Protein AF-A0A8C2Z563-F1 (afdb_monomer)

pLDDT: mean 79.16, std 13.42, range [38.78, 92.88]

Secondary structure (DSSP, 8-state):
-TTS---B---GGG---SS-HHHHHHHHHHHHT---SS-GGGS-----SHHHHHHHHHHHH---S----B--

Mean predicted aligned error: 7.35 Å

Organism: Cyclopterus lumpus (NCBI:txid8103)

Solvent-accessible surface area (backbone atoms only — not comparable to full-atom v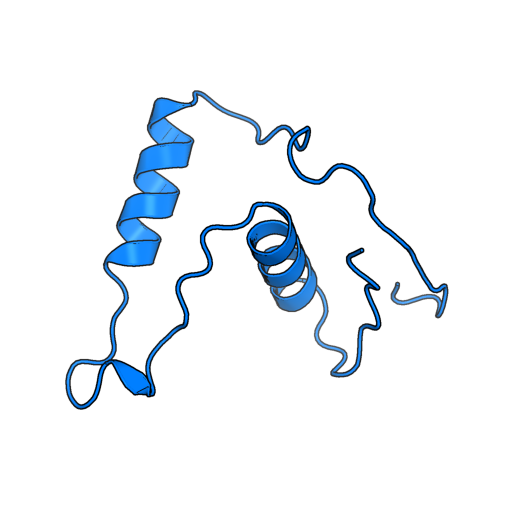alues): 4801 Å² total; per-residue (Å²): 99,96,86,72,58,81,53,73,59,70,71,49,81,74,66,84,67,90,73,60,71,68,60,56,48,50,56,52,50,61,50,68,68,54,65,38,89,89,49,60,90,81,30,70,83,84,69,84,52,51,58,54,48,51,53,50,54,53,52,74,75,41,94,64,95,75,78,71,62,53,73,113

Radius of gyration: 14.32 Å; Cα contacts (8 Å, |Δi|>4): 40; chains: 1; bounding box: 34×29×33 Å

Structure (mmCIF, N/CA/C/O backbone):
data_AF-A0A8C2Z563-F1
#
_entry.id   AF-A0A8C2Z563-F1
#
loop_
_atom_site.group_PDB
_atom_site.id
_atom_site.type_symbol
_atom_site.label_atom_id
_atom_site.label_alt_id
_atom_site.label_comp_id
_atom_site.label_asym_id
_atom_site.label_entity_id
_atom_site.label_seq_id
_atom_site.pdbx_PDB_ins_code
_atom_site.Cartn_x
_atom_site.Cartn_y
_atom_site.Cartn_z
_atom_site.occupancy
_atom_site.B_iso_or_equiv
_atom_site.auth_seq_id
_atom_site.auth_comp_id
_atom_site.auth_asym_id
_atom_site.auth_atom_id
_atom_site.pdbx_PDB_model_num
ATOM 1 N N . VAL A 1 1 ? -8.647 7.312 9.833 1.00 56.03 1 VAL A N 1
ATOM 2 C CA . VAL A 1 1 ? -8.798 6.544 11.094 1.00 56.03 1 VAL A CA 1
ATOM 3 C C . VAL A 1 1 ? -8.099 7.185 12.300 1.00 56.03 1 VAL A C 1
ATOM 5 O O . VAL A 1 1 ? -8.486 6.900 13.419 1.00 56.03 1 VAL A O 1
ATOM 8 N N . LEU A 1 2 ? -7.146 8.112 12.117 1.00 59.09 2 LEU A N 1
ATOM 9 C CA . LEU A 1 2 ? -6.484 8.838 13.224 1.00 59.09 2 LEU A CA 1
ATOM 10 C C . LEU A 1 2 ? -7.434 9.655 14.132 1.00 59.09 2 LEU A C 1
ATOM 12 O O . LEU A 1 2 ? -7.051 10.008 15.237 1.00 59.09 2 LEU A O 1
ATOM 16 N N . LEU A 1 3 ? -8.670 9.907 13.684 1.00 69.88 3 LEU A N 1
ATOM 17 C CA . LEU A 1 3 ? -9.753 10.540 14.453 1.00 69.88 3 LEU A CA 1
ATOM 18 C C . LEU A 1 3 ? -10.626 9.533 15.244 1.00 69.88 3 LEU A C 1
ATOM 20 O O . LEU A 1 3 ? -11.620 9.927 15.834 1.00 69.88 3 LEU A O 1
ATOM 24 N N . GLY A 1 4 ? -10.302 8.231 15.233 1.00 70.19 4 GLY A N 1
ATOM 25 C CA . GLY A 1 4 ? -11.011 7.201 16.015 1.00 70.19 4 GLY A CA 1
ATOM 26 C C . GLY A 1 4 ? -12.248 6.575 15.354 1.00 70.19 4 GLY A C 1
ATOM 27 O O . GLY A 1 4 ? -12.881 5.701 15.940 1.00 70.19 4 GLY A O 1
ATOM 28 N N . HIS A 1 5 ? -12.597 6.962 14.125 1.00 73.94 5 HIS A N 1
ATOM 29 C CA . HIS A 1 5 ? -13.749 6.387 13.419 1.00 73.94 5 HIS A CA 1
ATOM 30 C C . HIS A 1 5 ? -13.437 5.013 12.809 1.00 73.94 5 HIS A C 1
ATOM 32 O O . HIS A 1 5 ? -12.479 4.875 12.041 1.00 73.94 5 HIS A O 1
ATOM 38 N N . LYS A 1 6 ? -14.285 4.016 13.095 1.00 73.31 6 LYS A N 1
ATOM 39 C CA . LYS A 1 6 ? -14.267 2.704 12.428 1.00 73.31 6 LYS A CA 1
ATOM 40 C C . LYS A 1 6 ? -14.760 2.859 10.989 1.00 73.31 6 LYS A C 1
ATOM 42 O O . LYS A 1 6 ? -15.829 3.416 10.762 1.00 73.31 6 LYS A O 1
ATOM 47 N N . VAL A 1 7 ? -13.976 2.377 10.026 1.00 77.00 7 VAL A N 1
ATOM 48 C CA . VAL A 1 7 ? -14.281 2.476 8.591 1.00 77.00 7 VAL A CA 1
ATOM 49 C C . VAL A 1 7 ? -14.280 1.079 7.988 1.00 77.00 7 VAL A C 1
ATOM 51 O O . VAL A 1 7 ? -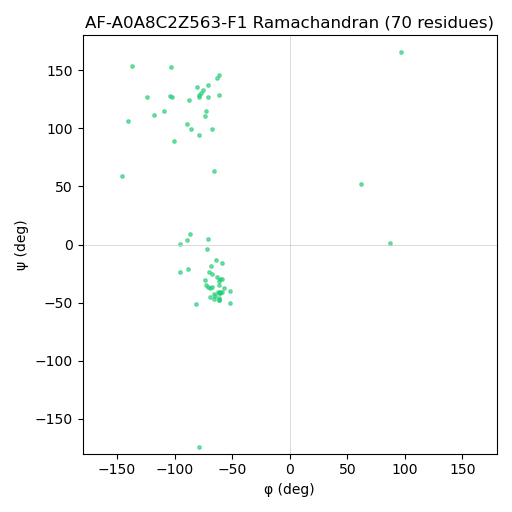13.303 0.344 8.134 1.00 77.00 7 VAL A O 1
ATOM 54 N N . VAL A 1 8 ? -15.367 0.737 7.297 1.00 79.19 8 VAL A N 1
ATOM 55 C CA . VAL A 1 8 ? -15.509 -0.508 6.534 1.00 79.19 8 VAL A CA 1
ATOM 56 C C . VAL A 1 8 ? -15.307 -0.181 5.061 1.00 79.19 8 VAL A C 1
ATOM 58 O O . VAL A 1 8 ? -15.946 0.728 4.532 1.00 79.19 8 VAL A O 1
ATOM 61 N N . VAL A 1 9 ? -14.402 -0.905 4.405 1.00 79.88 9 VAL A N 1
ATOM 62 C CA . VAL A 1 9 ? -14.159 -0.765 2.966 1.00 79.88 9 VAL A CA 1
ATOM 63 C C . VAL A 1 9 ? -14.690 -2.009 2.281 1.00 79.88 9 VAL A C 1
ATOM 65 O O . VAL A 1 9 ? -14.170 -3.101 2.489 1.00 79.88 9 VAL A O 1
ATOM 68 N N . VAL A 1 10 ? -15.718 -1.826 1.458 1.00 82.75 10 VAL A N 1
ATOM 69 C CA . VAL A 1 10 ? -16.314 -2.884 0.636 1.00 82.75 10 VAL A CA 1
ATOM 70 C C . VAL A 1 10 ? -15.835 -2.697 -0.805 1.00 82.75 10 VAL A C 1
ATOM 72 O O . VAL A 1 10 ? -15.529 -1.576 -1.212 1.00 82.75 10 VAL A O 1
ATOM 75 N N . ARG A 1 11 ? -15.771 -3.783 -1.583 1.00 83.31 11 ARG A N 1
ATOM 76 C CA . ARG A 1 11 ? -15.408 -3.768 -3.013 1.00 83.31 11 ARG A CA 1
ATOM 77 C C . ARG A 1 11 ? -13.996 -3.251 -3.319 1.00 83.31 11 ARG A C 1
ATOM 79 O O . ARG A 1 11 ? -13.781 -2.369 -4.153 1.00 83.31 11 ARG A O 1
ATOM 86 N N . CYS A 1 12 ? -13.001 -3.823 -2.644 1.00 82.00 12 CYS A N 1
ATOM 87 C CA . CYS A 1 12 ? -11.592 -3.468 -2.849 1.00 82.00 12 CYS A CA 1
ATOM 88 C C . CYS A 1 12 ? -11.058 -3.791 -4.263 1.00 82.00 12 CYS A C 1
ATOM 90 O O . CYS A 1 12 ? -9.979 -3.330 -4.625 1.00 82.00 12 CYS A O 1
ATOM 92 N N . GLU A 1 13 ? -11.770 -4.577 -5.071 1.00 82.19 13 GLU A N 1
ATOM 93 C CA . GLU A 1 13 ? -11.424 -4.877 -6.465 1.00 82.19 13 GLU A CA 1
ATOM 94 C C . GLU A 1 13 ? -11.526 -3.666 -7.403 1.00 82.19 13 GLU A C 1
ATOM 96 O O . GLU A 1 13 ? -10.820 -3.616 -8.407 1.00 82.19 13 GLU A O 1
ATOM 101 N N . GLY A 1 14 ? -12.360 -2.676 -7.069 1.00 83.94 14 GLY A N 1
ATOM 102 C CA . GLY A 1 14 ? -12.550 -1.461 -7.865 1.00 83.94 14 GLY A CA 1
ATOM 103 C C . GLY A 1 14 ? -11.550 -0.345 -7.562 1.00 83.94 14 GLY A C 1
ATOM 104 O O . GLY A 1 14 ? -11.756 0.779 -8.000 1.00 83.94 14 GLY A O 1
ATOM 105 N N . ILE A 1 15 ? -10.499 -0.603 -6.777 1.00 85.38 15 ILE A N 1
ATOM 106 C CA . ILE A 1 15 ? -9.537 0.433 -6.388 1.00 85.38 15 ILE A CA 1
ATOM 107 C C . ILE A 1 15 ? -8.648 0.798 -7.581 1.00 85.38 15 ILE A C 1
ATOM 109 O O . ILE A 1 15 ? -7.819 0.006 -8.037 1.00 85.38 15 ILE A O 1
ATOM 113 N N . ASN A 1 16 ? -8.768 2.037 -8.052 1.00 85.81 16 ASN A N 1
ATOM 114 C CA . ASN A 1 16 ? -7.931 2.569 -9.119 1.00 85.81 16 ASN A CA 1
ATOM 115 C C . ASN A 1 16 ? -6.558 2.986 -8.574 1.00 85.81 16 ASN A C 1
ATOM 117 O O . ASN A 1 16 ? -6.449 3.791 -7.649 1.00 85.81 16 ASN A O 1
ATOM 121 N N . ILE A 1 17 ? -5.493 2.482 -9.196 1.00 86.56 17 ILE A N 1
ATOM 122 C CA . ILE A 1 17 ? -4.122 2.949 -8.967 1.00 86.56 17 ILE A CA 1
ATOM 123 C C . ILE A 1 17 ? -3.727 3.802 -10.167 1.00 86.56 17 ILE A C 1
ATOM 125 O O . ILE A 1 17 ? -3.844 3.357 -11.309 1.00 86.56 17 ILE A O 1
ATOM 129 N N . SER A 1 18 ? -3.241 5.015 -9.916 1.00 86.00 18 SER A N 1
ATOM 130 C CA . SER A 1 18 ? -2.780 5.905 -10.978 1.00 86.00 18 SER A CA 1
ATOM 131 C C . SER A 1 18 ? -1.603 5.302 -11.762 1.00 86.00 18 SER A C 1
ATOM 133 O O . SER A 1 18 ? -0.749 4.589 -11.225 1.00 86.00 18 SER A O 1
ATOM 135 N N . GLY A 1 19 ? -1.556 5.597 -13.064 1.00 85.44 19 GLY A N 1
ATOM 136 C CA . GLY A 1 19 ? -0.528 5.114 -13.988 1.00 85.44 19 GLY A CA 1
ATOM 137 C C . GLY A 1 19 ? -0.920 3.864 -14.785 1.00 85.44 19 GLY A C 1
ATOM 138 O O . GLY A 1 19 ? -1.891 3.178 -14.486 1.00 85.44 19 GLY A O 1
ATOM 139 N N . ASN A 1 20 ? -0.144 3.579 -15.837 1.00 90.94 20 ASN A N 1
ATOM 140 C CA . ASN A 1 20 ? -0.416 2.462 -16.742 1.00 90.94 20 ASN A CA 1
ATOM 141 C C . ASN A 1 20 ? -0.329 1.103 -16.021 1.00 90.94 20 ASN A C 1
ATOM 143 O O . ASN A 1 20 ? 0.575 0.884 -15.204 1.00 90.94 20 ASN A O 1
ATOM 147 N N . PHE A 1 21 ? -1.197 0.161 -16.401 1.00 87.25 21 PHE A N 1
ATOM 148 C CA . PHE A 1 21 ? -1.288 -1.179 -15.808 1.00 87.25 21 PHE A CA 1
ATOM 149 C C . PHE A 1 21 ? 0.067 -1.901 -15.766 1.00 87.25 21 PHE A C 1
ATOM 151 O O . PHE A 1 21 ? 0.437 -2.504 -14.757 1.00 87.25 21 PHE A O 1
ATOM 158 N N . TYR A 1 22 ? 0.867 -1.757 -16.826 1.00 91.25 22 TYR A N 1
ATOM 159 C CA . TYR A 1 22 ? 2.187 -2.378 -16.921 1.00 91.25 22 TYR A CA 1
ATOM 160 C C . TYR A 1 22 ? 3.159 -1.912 -15.824 1.00 91.25 22 TYR A C 1
ATOM 162 O O . TYR A 1 22 ? 3.856 -2.721 -15.211 1.00 91.25 22 TYR A O 1
ATOM 170 N N . ARG A 1 23 ? 3.172 -0.609 -15.507 1.00 89.25 23 ARG A N 1
ATOM 171 C CA . ARG A 1 23 ? 4.051 -0.058 -14.461 1.00 89.25 23 ARG A CA 1
ATOM 172 C C . ARG A 1 23 ? 3.617 -0.513 -13.071 1.00 89.25 23 ARG A C 1
ATO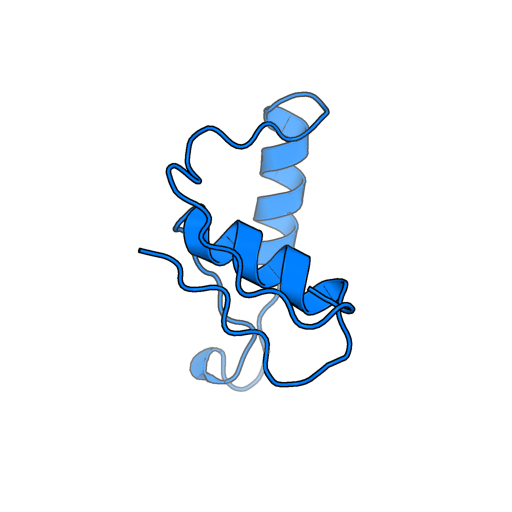M 174 O O . ARG A 1 23 ? 4.464 -0.812 -12.232 1.00 89.25 23 ARG A O 1
ATOM 181 N N . ASN A 1 24 ? 2.310 -0.615 -12.840 1.00 89.44 24 ASN A N 1
ATOM 182 C CA . ASN A 1 24 ? 1.769 -1.113 -11.576 1.00 89.44 24 ASN A CA 1
ATOM 183 C C . ASN A 1 24 ? 2.084 -2.603 -11.380 1.00 89.44 24 ASN A C 1
ATOM 185 O O . ASN A 1 24 ? 2.468 -3.008 -10.281 1.00 89.44 24 ASN A O 1
ATOM 189 N N . LYS A 1 25 ? 2.065 -3.393 -12.461 1.00 90.19 25 LYS A N 1
ATOM 190 C CA . LYS A 1 25 ? 2.526 -4.785 -12.447 1.00 90.19 25 LYS A CA 1
ATOM 191 C C . LYS A 1 25 ? 4.010 -4.895 -12.089 1.00 90.19 25 LYS A C 1
ATOM 193 O O . LYS A 1 25 ? 4.353 -5.687 -11.217 1.00 90.19 25 LYS A O 1
ATOM 198 N N . LEU A 1 26 ? 4.884 -4.082 -12.687 1.00 92.88 26 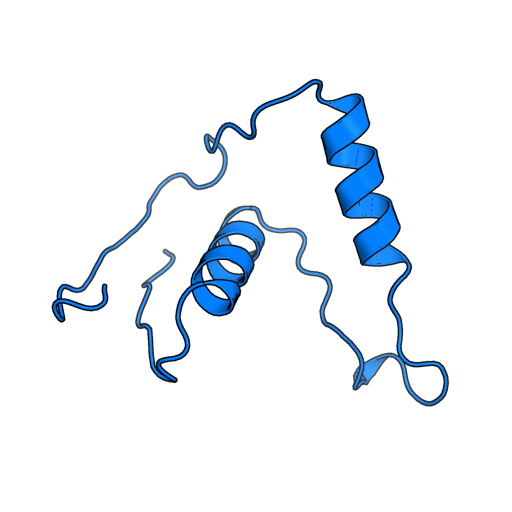LEU A N 1
ATOM 199 C CA . LEU A 1 26 ? 6.321 -4.095 -12.370 1.00 92.88 26 LEU A CA 1
ATOM 200 C C . LEU A 1 26 ? 6.604 -3.753 -10.901 1.00 92.88 26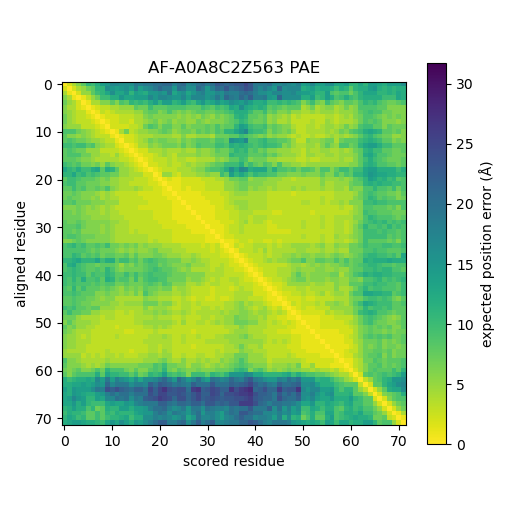 LEU A C 1
ATOM 202 O O . LEU A 1 26 ? 7.406 -4.429 -10.260 1.00 92.88 26 LEU A O 1
ATOM 206 N N . LYS A 1 27 ? 5.901 -2.761 -10.336 1.00 89.06 27 LYS A N 1
ATOM 207 C CA . LYS A 1 27 ? 5.997 -2.435 -8.901 1.00 89.06 27 LYS A CA 1
ATOM 208 C C . LYS A 1 27 ? 5.613 -3.628 -8.021 1.00 89.06 27 LYS A C 1
ATOM 210 O O . LYS A 1 27 ? 6.282 -3.895 -7.024 1.00 89.06 27 LYS A O 1
ATOM 215 N N . TYR A 1 28 ? 4.566 -4.362 -8.399 1.00 89.00 28 TYR A N 1
ATOM 216 C CA . TYR A 1 28 ? 4.134 -5.556 -7.672 1.00 89.00 28 TYR A CA 1
ATOM 217 C C . TYR A 1 28 ? 5.114 -6.733 -7.830 1.00 89.00 28 TYR A C 1
ATOM 219 O O . TYR A 1 28 ? 5.389 -7.438 -6.863 1.00 89.00 28 TYR A O 1
ATOM 227 N N . LEU A 1 29 ? 5.717 -6.912 -9.009 1.00 91.12 29 LEU A N 1
ATOM 228 C CA . LEU A 1 29 ? 6.747 -7.932 -9.244 1.00 91.12 29 LEU A CA 1
ATOM 229 C C . LEU A 1 29 ? 8.026 -7.656 -8.441 1.00 91.12 29 LEU A C 1
ATOM 231 O O . LEU A 1 29 ? 8.553 -8.560 -7.797 1.00 91.12 29 LEU A O 1
ATOM 235 N N . ALA A 1 30 ? 8.477 -6.399 -8.391 1.00 91.38 30 ALA A N 1
ATOM 236 C CA . ALA A 1 30 ? 9.605 -5.996 -7.550 1.00 91.38 30 ALA A CA 1
ATOM 237 C C . ALA A 1 30 ? 9.324 -6.233 -6.057 1.00 91.38 30 ALA A C 1
ATOM 239 O O . ALA A 1 30 ? 10.231 -6.520 -5.276 1.00 91.38 30 ALA A O 1
ATOM 240 N N . PHE A 1 31 ? 8.058 -6.126 -5.649 1.00 87.06 31 PHE A N 1
ATOM 241 C CA . PHE A 1 31 ? 7.632 -6.480 -4.306 1.00 87.06 31 PHE A CA 1
ATOM 242 C C . PHE A 1 31 ? 7.708 -7.998 -4.062 1.00 87.06 31 PHE A C 1
ATOM 244 O O . PHE A 1 31 ? 8.281 -8.397 -3.051 1.00 87.06 31 PHE A O 1
ATOM 251 N N . LEU A 1 32 ? 7.240 -8.832 -4.996 1.00 89.19 32 LEU A N 1
ATOM 252 C CA . LEU A 1 32 ? 7.316 -10.299 -4.905 1.00 89.19 32 LEU A CA 1
ATOM 253 C C . LEU A 1 32 ? 8.752 -10.837 -4.822 1.00 89.19 32 LEU A C 1
ATOM 255 O O . LEU A 1 32 ? 8.989 -11.862 -4.186 1.00 89.19 32 LEU A O 1
ATOM 259 N N . TRP A 1 33 ? 9.720 -10.139 -5.417 1.00 90.25 33 TRP A N 1
ATOM 260 C CA . TRP A 1 33 ? 11.137 -10.496 -5.303 1.00 90.25 33 TRP A CA 1
ATOM 261 C C . TRP A 1 33 ? 11.724 -10.305 -3.902 1.00 90.25 33 TRP A C 1
ATOM 263 O O . TRP A 1 33 ? 12.750 -10.907 -3.584 1.00 90.25 33 TRP A O 1
ATOM 273 N N . LYS A 1 34 ? 11.082 -9.522 -3.029 1.00 89.19 34 LYS A N 1
ATOM 274 C CA . LYS A 1 34 ? 11.547 -9.352 -1.650 1.00 89.19 34 LYS A CA 1
ATOM 275 C C . LYS A 1 34 ? 11.247 -10.625 -0.861 1.00 89.19 34 LYS A C 1
ATOM 277 O O . LYS A 1 34 ? 10.092 -10.921 -0.564 1.00 89.19 34 LYS A O 1
ATOM 282 N N . ARG A 1 35 ? 12.294 -11.361 -0.491 1.00 88.94 35 ARG A N 1
ATOM 283 C CA . ARG A 1 35 ? 12.236 -12.548 0.374 1.00 88.94 35 ARG A CA 1
ATOM 284 C C . ARG A 1 35 ? 13.370 -12.515 1.395 1.00 88.94 35 ARG A C 1
ATOM 286 O O . ARG A 1 35 ? 14.408 -11.910 1.146 1.00 88.94 35 ARG A O 1
ATOM 293 N N . MET A 1 36 ? 13.170 -13.163 2.538 1.00 90.31 36 MET A N 1
ATOM 294 C CA . MET A 1 36 ? 14.251 -13.404 3.495 1.00 90.31 36 MET A CA 1
ATOM 295 C C . MET A 1 36 ? 15.142 -14.536 2.960 1.00 90.31 36 MET A C 1
ATOM 297 O O . MET A 1 36 ? 14.612 -15.549 2.510 1.00 90.31 36 MET A O 1
ATOM 301 N N . ASN A 1 37 ? 16.469 -14.361 2.989 1.00 88.06 37 AS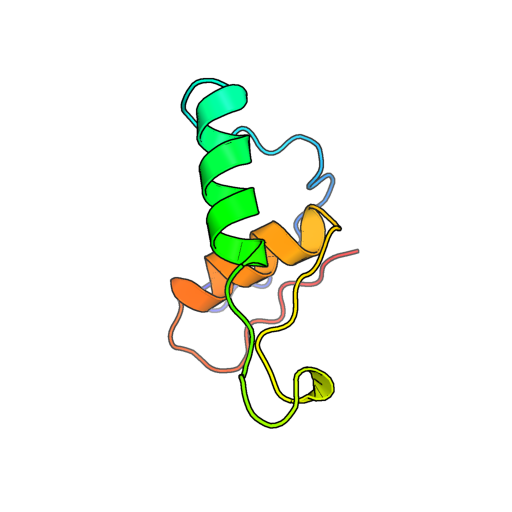N A N 1
ATOM 302 C CA . ASN A 1 37 ? 17.411 -15.336 2.419 1.00 88.06 37 ASN A CA 1
ATOM 303 C C . ASN A 1 37 ? 17.530 -16.621 3.262 1.00 88.06 37 ASN A C 1
ATOM 305 O O . ASN A 1 37 ? 17.689 -17.703 2.716 1.00 88.06 37 ASN A O 1
ATOM 309 N N . THR A 1 38 ? 17.429 -16.506 4.590 1.00 89.94 38 THR A N 1
ATOM 310 C CA . THR A 1 38 ? 17.612 -17.626 5.530 1.00 89.94 38 THR A CA 1
ATOM 311 C C . THR A 1 38 ? 16.365 -18.498 5.673 1.00 89.94 38 THR A C 1
ATOM 313 O O . THR A 1 38 ? 16.449 -19.713 5.543 1.00 89.94 38 THR A O 1
ATOM 316 N N . ASN A 1 39 ? 15.196 -17.900 5.931 1.00 88.12 39 ASN A N 1
ATOM 317 C CA . ASN A 1 39 ? 13.926 -18.623 6.005 1.00 88.12 39 ASN A CA 1
ATOM 318 C C . ASN A 1 39 ? 12.781 -17.812 5.366 1.00 88.12 39 ASN A C 1
ATOM 320 O O . ASN A 1 39 ? 12.283 -16.861 5.979 1.00 88.12 39 ASN A O 1
ATOM 324 N N . PRO A 1 40 ? 12.308 -18.207 4.169 1.00 85.31 40 PRO A N 1
ATOM 325 C CA . PRO A 1 40 ? 11.224 -17.520 3.471 1.00 85.31 40 PRO A CA 1
ATOM 326 C C . PRO A 1 40 ? 9.911 -17.450 4.262 1.00 85.31 40 PRO A C 1
ATOM 328 O O . PRO A 1 40 ? 9.179 -16.473 4.119 1.00 85.31 40 PRO A O 1
ATOM 331 N N . SER A 1 41 ? 9.630 -18.428 5.130 1.00 85.81 41 SER A N 1
ATOM 332 C CA . SER A 1 41 ? 8.379 -18.505 5.900 1.00 85.81 41 SER A CA 1
ATOM 333 C C . SER A 1 41 ? 8.261 -17.429 6.982 1.00 85.81 41 SER A C 1
ATOM 335 O O . SER A 1 41 ? 7.154 -17.080 7.381 1.00 85.81 41 SER A O 1
ATOM 337 N N . ARG A 1 42 ? 9.390 -16.880 7.452 1.00 84.56 42 ARG A N 1
ATOM 338 C CA . ARG A 1 42 ? 9.435 -15.737 8.387 1.00 84.56 42 ARG A CA 1
ATOM 339 C C . ARG A 1 42 ? 9.614 -14.394 7.670 1.00 84.56 42 ARG A C 1
ATOM 341 O O . ARG A 1 42 ? 9.737 -13.355 8.313 1.00 84.56 42 ARG A O 1
ATOM 348 N N . GLY A 1 43 ? 9.686 -14.422 6.342 1.00 85.12 43 GLY A N 1
ATOM 349 C CA . GLY A 1 43 ? 9.890 -13.254 5.505 1.00 85.12 43 GLY A CA 1
ATOM 350 C C . GLY A 1 43 ? 8.625 -12.412 5.298 1.00 85.12 43 GLY A C 1
ATOM 351 O O . GLY A 1 43 ? 7.574 -12.658 5.889 1.00 85.12 43 GLY A O 1
ATOM 352 N N . PRO A 1 44 ? 8.709 -11.387 4.437 1.00 86.56 44 PRO A N 1
ATOM 353 C CA . PRO A 1 44 ? 7.558 -10.567 4.087 1.00 86.56 44 PRO A CA 1
ATOM 354 C C . PRO A 1 44 ? 6.457 -11.403 3.421 1.00 86.56 44 PRO A C 1
ATOM 356 O O . PRO A 1 44 ? 6.692 -12.088 2.429 1.00 86.56 44 PRO A O 1
ATOM 359 N N . PHE A 1 45 ? 5.229 -11.286 3.930 1.00 85.44 45 PHE A N 1
ATOM 360 C CA . PHE A 1 45 ? 4.075 -11.965 3.347 1.00 85.44 45 PHE A CA 1
ATOM 361 C C . PHE A 1 45 ? 3.577 -11.259 2.081 1.00 85.44 45 PHE A C 1
ATOM 363 O O . PHE A 1 45 ? 3.326 -10.044 2.068 1.00 85.44 45 PHE A O 1
ATOM 370 N N . HIS A 1 46 ? 3.393 -12.054 1.028 1.00 88.31 46 HIS A N 1
ATOM 371 C CA . HIS A 1 46 ? 2.903 -11.627 -0.281 1.00 88.31 46 HIS A CA 1
ATOM 372 C C . HIS A 1 46 ? 1.421 -11.967 -0.430 1.00 88.31 46 HIS A C 1
ATOM 374 O O . HIS A 1 46 ? 1.057 -13.049 -0.886 1.00 88.31 46 HIS A O 1
ATOM 380 N N . PHE A 1 47 ? 0.544 -11.049 -0.024 1.00 86.25 47 PHE A N 1
ATOM 381 C CA . PHE A 1 47 ? -0.898 -11.235 -0.194 1.00 86.25 47 PHE A CA 1
ATOM 382 C C . PHE A 1 47 ? -1.341 -10.885 -1.620 1.00 86.25 47 PHE A C 1
ATOM 384 O O . PHE A 1 47 ? -0.938 -9.855 -2.162 1.00 86.25 47 PHE A O 1
ATOM 391 N N . ARG A 1 48 ? -2.188 -11.743 -2.207 1.00 85.44 48 ARG A N 1
ATOM 392 C CA . ARG A 1 48 ? -2.730 -11.586 -3.571 1.00 85.44 48 ARG A CA 1
ATOM 393 C C . ARG A 1 48 ? -4.100 -10.907 -3.621 1.00 85.44 48 ARG A C 1
ATOM 395 O O . ARG A 1 48 ? -4.444 -10.330 -4.642 1.00 85.44 48 ARG A O 1
ATOM 402 N N . ALA A 1 49 ? -4.869 -10.963 -2.534 1.00 87.50 49 ALA A N 1
ATOM 403 C CA . ALA A 1 49 ? -6.199 -10.363 -2.486 1.00 87.50 49 ALA A CA 1
ATOM 404 C C . ALA A 1 49 ? -6.120 -8.818 -2.475 1.00 87.50 49 ALA A C 1
ATOM 406 O O . ALA A 1 49 ? -5.307 -8.269 -1.720 1.00 87.50 49 ALA A O 1
ATOM 407 N N . PRO A 1 50 ? -6.971 -8.108 -3.244 1.00 85.25 50 PRO A N 1
ATOM 408 C CA . PRO A 1 50 ? -6.949 -6.642 -3.337 1.00 85.25 50 PRO A CA 1
ATOM 409 C C . PRO A 1 50 ? -7.231 -5.967 -1.986 1.00 85.25 50 PRO A C 1
ATOM 411 O O . PRO A 1 50 ? -6.590 -4.984 -1.618 1.00 85.25 50 PRO A O 1
ATOM 414 N N . SER A 1 51 ? -8.101 -6.588 -1.194 1.00 85.94 51 SER A N 1
ATOM 415 C CA . SER A 1 51 ? -8.423 -6.257 0.194 1.00 85.94 51 SER A CA 1
ATOM 416 C C . SER A 1 51 ? -7.163 -6.155 1.079 1.00 85.94 51 SER A C 1
ATOM 418 O O . SER A 1 51 ? -6.899 -5.151 1.747 1.00 85.94 51 SER A O 1
ATOM 420 N N . ARG A 1 52 ? -6.298 -7.172 1.015 1.00 84.88 52 ARG A N 1
ATOM 421 C CA . ARG A 1 52 ? -5.043 -7.253 1.784 1.00 84.88 52 ARG A CA 1
ATOM 422 C C . ARG A 1 52 ? -3.961 -6.311 1.258 1.00 84.88 52 ARG A C 1
ATOM 424 O O . ARG A 1 52 ? -3.132 -5.854 2.047 1.00 84.88 52 ARG A O 1
ATOM 431 N N . ILE A 1 53 ? -3.954 -6.024 -0.044 1.00 87.12 53 ILE A N 1
ATOM 432 C CA . ILE A 1 53 ? -3.045 -5.041 -0.652 1.00 87.12 53 ILE A CA 1
ATOM 433 C C . ILE A 1 53 ? -3.374 -3.642 -0.120 1.00 87.12 53 ILE A C 1
ATOM 435 O O . ILE A 1 53 ? -2.476 -2.945 0.351 1.00 87.12 53 ILE A O 1
ATOM 439 N N . PHE A 1 54 ? -4.656 -3.270 -0.096 1.00 84.81 54 PHE A N 1
ATOM 440 C CA . PHE A 1 54 ? -5.111 -2.001 0.470 1.00 84.81 54 PHE A CA 1
ATOM 441 C C . PHE A 1 54 ? -4.779 -1.881 1.964 1.00 84.81 54 PHE A C 1
ATOM 443 O O . PHE A 1 54 ? -4.166 -0.901 2.393 1.00 84.81 54 PHE A O 1
ATOM 450 N N . TRP A 1 55 ? -5.077 -2.920 2.749 1.00 83.19 55 TRP A N 1
ATOM 451 C CA . TRP A 1 55 ? -4.765 -2.959 4.181 1.00 83.19 55 TRP A CA 1
ATOM 452 C C . TRP A 1 55 ? -3.271 -2.771 4.481 1.00 83.19 55 TRP A C 1
ATOM 454 O O . TRP A 1 55 ? -2.893 -2.111 5.453 1.00 83.19 55 TRP A O 1
ATOM 464 N N . ARG A 1 56 ? -2.395 -3.327 3.638 1.00 84.56 56 ARG A N 1
ATOM 465 C CA . ARG A 1 56 ? -0.946 -3.133 3.751 1.00 84.56 56 ARG A CA 1
ATOM 466 C C . ARG A 1 56 ? -0.554 -1.675 3.517 1.00 84.56 56 ARG A C 1
ATOM 468 O O . ARG A 1 56 ? 0.254 -1.147 4.278 1.00 84.56 56 ARG A O 1
ATOM 475 N N . THR A 1 57 ? -1.120 -1.036 2.494 1.00 83.75 57 THR A N 1
ATOM 476 C CA . THR A 1 57 ? -0.865 0.377 2.189 1.00 83.75 57 THR A CA 1
ATOM 477 C C . THR A 1 57 ? -1.306 1.266 3.346 1.00 83.75 57 THR A C 1
ATOM 479 O O . THR A 1 57 ? -0.512 2.079 3.813 1.00 83.75 57 THR A O 1
ATOM 482 N N . VAL A 1 58 ? -2.516 1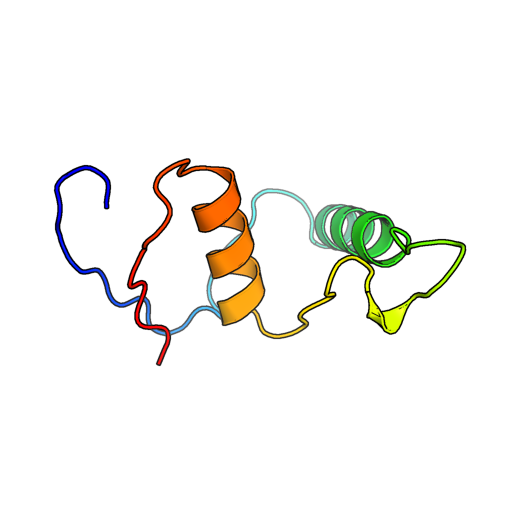.067 3.879 1.00 82.88 58 VAL A N 1
ATOM 483 C CA . VAL A 1 58 ? -3.028 1.839 5.025 1.00 82.88 58 VAL A CA 1
ATOM 484 C C . VAL A 1 58 ? -2.172 1.624 6.277 1.00 82.88 58 VAL A C 1
ATOM 486 O O . VAL A 1 58 ? -1.841 2.598 6.953 1.00 82.88 58 VAL A O 1
ATOM 489 N N . ARG A 1 59 ? -1.727 0.387 6.554 1.00 80.06 59 ARG A N 1
ATOM 490 C CA . ARG A 1 59 ? -0.798 0.123 7.668 1.00 80.06 59 ARG A CA 1
ATOM 491 C C . ARG A 1 59 ? 0.527 0.867 7.499 1.00 80.06 59 ARG A C 1
ATOM 493 O O . ARG A 1 59 ? 1.044 1.398 8.468 1.00 80.06 59 ARG A O 1
ATOM 500 N N . GLY A 1 60 ? 1.074 0.923 6.285 1.00 77.31 60 GLY A N 1
ATOM 501 C CA . GLY A 1 60 ? 2.313 1.660 6.014 1.00 77.31 60 GLY A CA 1
ATOM 502 C C . GLY A 1 60 ? 2.199 3.172 6.254 1.00 77.31 60 GLY A C 1
ATOM 503 O O . GLY A 1 60 ? 3.195 3.801 6.595 1.00 77.31 60 GLY A O 1
ATOM 504 N N . HIS A 1 61 ? 0.998 3.742 6.114 1.00 74.44 61 HIS A N 1
ATOM 505 C CA . HIS A 1 61 ? 0.742 5.172 6.322 1.00 74.44 61 HIS A CA 1
ATOM 506 C C . HIS A 1 61 ? 0.388 5.529 7.774 1.00 74.44 61 HIS A C 1
ATOM 508 O O . HIS A 1 61 ? 0.529 6.685 8.164 1.00 74.44 61 HIS A O 1
ATOM 514 N N . CYS A 1 62 ? -0.065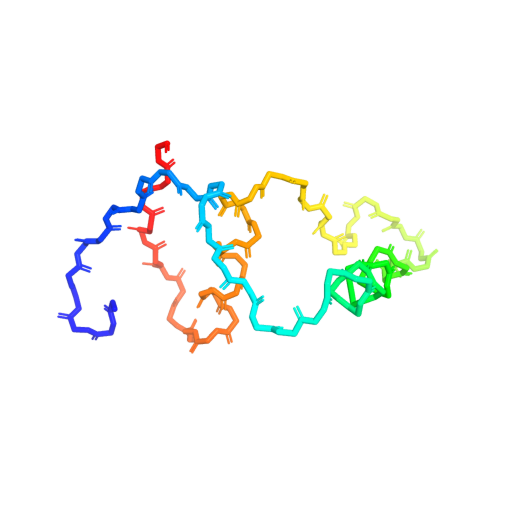 4.570 8.587 1.00 58.22 62 CYS A N 1
ATOM 515 C CA . CYS A 1 62 ? -0.530 4.825 9.947 1.00 58.22 62 CYS A CA 1
ATOM 516 C C . CYS A 1 62 ? 0.342 4.082 10.967 1.00 58.22 62 CYS A C 1
ATOM 518 O O . CYS A 1 62 ? 0.299 2.859 11.056 1.00 58.22 62 CYS A O 1
ATOM 520 N N . LYS A 1 63 ? 1.119 4.821 11.770 1.00 53.88 63 LYS A N 1
ATOM 521 C CA . LYS A 1 63 ? 2.019 4.255 12.797 1.00 53.88 63 LYS A CA 1
ATOM 522 C C . LYS A 1 63 ? 1.296 3.667 14.023 1.00 53.88 63 LYS A C 1
ATOM 524 O O . LYS A 1 63 ? 1.955 3.128 14.905 1.00 53.88 63 LYS A O 1
ATOM 529 N N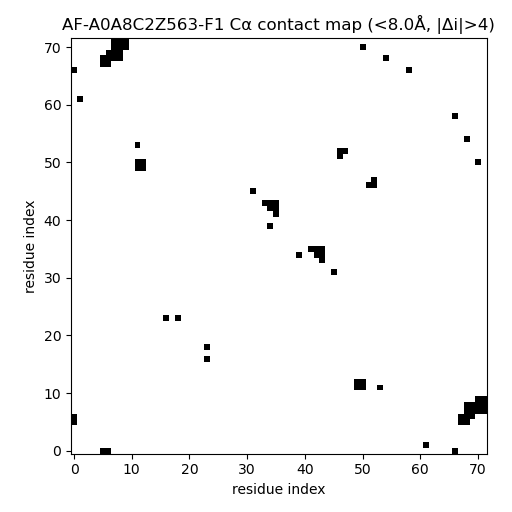 . VAL A 1 64 ? -0.033 3.778 14.100 1.00 52.41 64 VAL A N 1
ATOM 530 C CA . VAL A 1 64 ? -0.823 3.351 15.266 1.00 52.41 64 VAL A CA 1
ATOM 531 C C . VAL A 1 64 ? -1.190 1.868 15.138 1.00 52.41 64 VAL A C 1
ATOM 533 O O . VAL A 1 64 ? -1.763 1.444 14.135 1.00 52.41 64 VAL A O 1
ATOM 536 N N . CYS A 1 65 ? -0.832 1.079 16.151 1.00 38.78 65 CYS A N 1
ATOM 537 C CA . CYS A 1 65 ? -0.742 -0.386 16.149 1.00 38.78 65 CYS A CA 1
ATOM 538 C C . CYS A 1 65 ? -2.069 -1.176 16.094 1.00 38.78 65 CYS A C 1
ATOM 540 O O . CYS A 1 65 ? -2.025 -2.402 16.135 1.00 38.78 65 CYS A O 1
ATOM 542 N N . GLY A 1 66 ? -3.230 -0.532 15.959 1.00 49.53 66 GLY A N 1
ATOM 543 C CA . GLY A 1 66 ? -4.533 -1.196 16.113 1.00 49.53 66 GLY A CA 1
ATOM 544 C C . GLY A 1 66 ? -5.609 -0.634 15.197 1.00 49.53 66 GLY A C 1
ATOM 545 O O . GLY A 1 66 ? -6.615 -0.117 15.663 1.00 49.53 66 GLY A O 1
ATOM 546 N N . LEU A 1 67 ? -5.389 -0.674 13.883 1.00 49.81 67 LEU A N 1
ATOM 547 C CA . LEU A 1 67 ? -6.431 -0.288 12.938 1.00 49.81 67 LEU A CA 1
ATOM 548 C C . LEU A 1 67 ? -7.345 -1.471 12.628 1.00 49.81 67 LEU A C 1
ATOM 550 O O . LEU A 1 67 ? -7.032 -2.290 11.759 1.00 49.81 67 LEU A O 1
ATOM 554 N N . ASP A 1 68 ? -8.493 -1.479 13.303 1.00 50.31 68 ASP A N 1
ATOM 555 C CA . ASP A 1 68 ? -9.693 -2.259 12.990 1.00 50.31 68 ASP A CA 1
ATOM 556 C C . ASP A 1 68 ? -10.303 -1.792 11.657 1.00 50.31 68 ASP A C 1
ATOM 558 O O . ASP A 1 68 ? -11.402 -1.239 11.592 1.00 50.31 68 ASP A O 1
ATOM 562 N N . VAL A 1 69 ? -9.564 -1.957 10.559 1.00 55.25 69 VAL A N 1
ATOM 563 C CA . VAL A 1 69 ? -10.164 -1.895 9.227 1.00 55.25 69 VAL A CA 1
ATOM 564 C C . VAL A 1 69 ? -10.834 -3.246 9.036 1.00 55.25 69 VAL A C 1
ATOM 566 O O . VAL A 1 69 ? -10.172 -4.228 8.694 1.00 55.25 69 VAL A O 1
ATOM 569 N N . LEU A 1 70 ? -12.126 -3.315 9.349 1.00 54.38 70 LEU A N 1
ATOM 570 C CA . LEU A 1 70 ? -12.918 -4.510 9.108 1.00 54.38 70 LEU A CA 1
ATOM 571 C C . LEU A 1 70 ? -13.037 -4.664 7.586 1.00 54.38 70 LEU A C 1
ATOM 573 O O . LEU A 1 70 ? -13.789 -3.946 6.928 1.00 54.38 70 LEU A O 1
ATOM 577 N N . LEU A 1 71 ? -12.202 -5.535 7.025 1.00 55.69 71 LEU A N 1
ATOM 578 C CA . LEU A 1 71 ? -12.309 -5.983 5.645 1.00 55.69 71 LEU A CA 1
ATOM 579 C C . LEU A 1 71 ? -13.219 -7.203 5.640 1.00 55.69 71 LEU A C 1
ATOM 581 O O . LEU A 1 71 ? -12.801 -8.277 6.072 1.00 55.69 71 LEU A O 1
ATOM 585 N N . ILE A 1 72 ? -14.456 -6.982 5.204 1.00 52.19 72 ILE A N 1
ATOM 586 C CA . ILE A 1 72 ? -15.421 -8.032 4.878 1.00 52.19 72 ILE A CA 1
ATOM 587 C C . ILE A 1 72 ? -15.207 -8.416 3.414 1.00 52.19 72 ILE A C 1
ATOM 589 O O . ILE A 1 72 ? -15.047 -7.485 2.588 1.00 52.19 72 ILE A O 1
#

Sequence (72 aa):
VLLGHKVVVVRCEGINISGNFYRNKLKYLAFLWKRMNTNPSRGPFHFRAPSRIFWRTVRGHCKVCGLDVLLI

InterPro domains:
  IPR005822 Large ribosomal subunit protein uL13 [PF00572] (3-60)
  IPR005822 Large ribosomal subunit protein uL13 [PTHR11545] (3-60)
  IPR036899 Large ribosomal subunit protein uL13 superfamily [G3DSA:3.90.1180.10] (1-64)
  IPR036899 Large ribosomal subunit protein uL13 superfamily [SSF52161] (2-61)

Nearest PDB structures (foldseek):
  8scb-assembly1_O  TM=9.901E-01  e=1.652E-07  Oryctolagus cuniculus
  6p5n-assembly1_AO  TM=9.949E-01  e=2.521E-07  Oryctolagus cuniculus
  9axv-assembly1_Ba  TM=9.980E-01  e=6.427E-06  Schizosaccharomyces pombe
  9cai-assembly1_CO  TM=9.856E-01  e=6.896E-06  Caenorhabditis elegans
  6az3-assembly1_H  TM=9.771E-01  e=1.074E-04  Leishmania donovani

Foldseek 3Di:
DVVPDADEDPDLVPDDDDDDPVVVVVVLVVVVPFADPPDRVPTDDNDDDSLVVVVVVVCVVDVDDDRPHPYD